Protein AF-A0A2J8RBS8-F1 (afdb_monomer)

InterPro domains:
  IPR000156 Ran binding domain [PF00638] (1-111)
  IPR000156 Ran binding domain [PS50196] (1-114)
  IPR000156 Ran binding domain [SM00160] (1-108)
  IPR011993 PH-like domain superfamily [G3DSA:2.30.29.30] (1-117)
  IPR045255 Ran binding protein RanBP1-like [PTHR23138] (1-130)
  IPR045256 Ran-specific GTPase-activating protein 1, Ran-binding domain [cd13179] (1-110)

Solvent-accessible surface area (backbone atoms only — not comparable to full-atom values): 8155 Å² total; per-residue (Å²): 85,68,35,39,34,29,34,56,41,70,89,44,101,65,70,42,79,42,84,57,38,45,30,46,49,44,80,47,69,41,86,86,83,59,52,40,29,44,41,27,32,25,62,97,75,60,47,54,55,37,33,31,70,64,46,66,87,56,56,82,40,75,37,90,96,42,82,21,29,38,30,36,65,43,76,50,33,39,40,80,82,48,75,36,68,44,45,37,36,41,36,35,91,43,43,67,60,31,49,55,50,48,54,54,50,50,52,53,27,51,53,48,40,54,48,53,60,56,58,78,72,55,63,64,64,57,54,56,49,50,58,53,53,62,75,65,66,77,82,82,80,82,78,86,130

Radius of gyration: 23.59 Å; Cα contacts (8 Å, |Δi|>4): 236; chains: 1; bounding box: 40×30×92 Å

Structure (mmCIF, N/CA/C/O backbone):
data_AF-A0A2J8RBS8-F1
#
_entry.id   AF-A0A2J8RBS8-F1
#
loop_
_atom_site.group_PDB
_atom_site.id
_atom_site.type_symbol
_atom_site.label_atom_id
_atom_site.label_alt_id
_atom_site.label_comp_id
_atom_site.label_asym_id
_atom_site.label_entity_id
_atom_site.label_seq_id
_atom_site.pdbx_PDB_ins_code
_atom_site.Cartn_x
_atom_site.Cartn_y
_atom_site.Cartn_z
_atom_site.occupancy
_atom_site.B_iso_or_equiv
_atom_site.auth_seq_id
_atom_site.auth_comp_id
_atom_site.auth_asym_id
_atom_site.auth_atom_id
_atom_site.pdbx_PDB_model_num
ATOM 1 N N . MET A 1 1 ? -5.481 -8.082 -3.964 1.00 92.75 1 MET A N 1
ATOM 2 C CA . MET A 1 1 ? -5.652 -7.324 -5.222 1.00 92.75 1 MET A CA 1
ATOM 3 C C . MET A 1 1 ? -4.273 -7.194 -5.823 1.00 92.75 1 MET A C 1
ATOM 5 O O . MET A 1 1 ? -3.357 -6.787 -5.116 1.00 92.75 1 MET A O 1
ATOM 9 N N . ARG A 1 2 ? -4.125 -7.569 -7.093 1.00 96.94 2 ARG A N 1
ATOM 10 C CA . ARG A 1 2 ? -2.843 -7.581 -7.799 1.00 96.94 2 ARG A CA 1
ATOM 11 C C . ARG A 1 2 ? -2.309 -6.160 -7.993 1.00 96.94 2 ARG A C 1
ATOM 13 O O . ARG A 1 2 ? -3.030 -5.311 -8.514 1.00 96.94 2 ARG A O 1
ATOM 20 N N . ALA A 1 3 ? -1.050 -5.923 -7.637 1.00 98.06 3 ALA A N 1
ATOM 21 C CA . ALA A 1 3 ? -0.385 -4.636 -7.812 1.00 98.06 3 ALA A CA 1
ATOM 22 C C . ALA A 1 3 ? 1.135 -4.777 -7.977 1.00 98.06 3 ALA A C 1
ATOM 24 O O . ALA A 1 3 ? 1.724 -5.817 -7.667 1.00 98.06 3 ALA A O 1
ATOM 25 N N . LYS A 1 4 ? 1.769 -3.695 -8.430 1.00 98.25 4 LYS A N 1
ATOM 26 C CA . LYS A 1 4 ? 3.221 -3.501 -8.405 1.00 98.25 4 LYS A CA 1
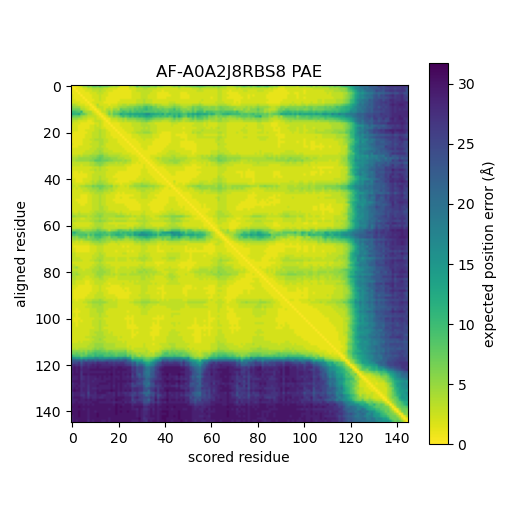ATOM 27 C C . LYS A 1 4 ? 3.561 -2.362 -7.448 1.00 98.25 4 LYS A C 1
ATOM 29 O O . LYS A 1 4 ? 2.945 -1.302 -7.5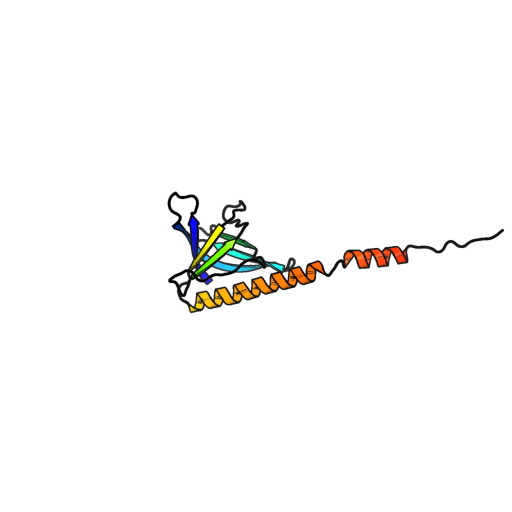16 1.00 98.25 4 LYS A O 1
ATOM 34 N N . LEU A 1 5 ? 4.526 -2.590 -6.570 1.00 98.25 5 LEU A N 1
ATOM 35 C CA . LEU A 1 5 ? 4.984 -1.658 -5.550 1.00 98.25 5 LEU A CA 1
ATOM 36 C C . LEU A 1 5 ? 6.376 -1.134 -5.898 1.00 98.25 5 LEU A C 1
ATOM 38 O O . LEU A 1 5 ? 7.252 -1.897 -6.308 1.00 98.25 5 LEU A O 1
ATOM 42 N N . PHE A 1 6 ? 6.578 0.153 -5.664 1.00 97.56 6 PHE A N 1
ATOM 43 C CA . PHE A 1 6 ? 7.817 0.881 -5.868 1.00 97.56 6 PHE A CA 1
ATOM 44 C C . PHE A 1 6 ? 8.221 1.595 -4.581 1.00 97.56 6 PHE A C 1
ATOM 46 O O . PHE A 1 6 ? 7.370 1.972 -3.773 1.00 97.56 6 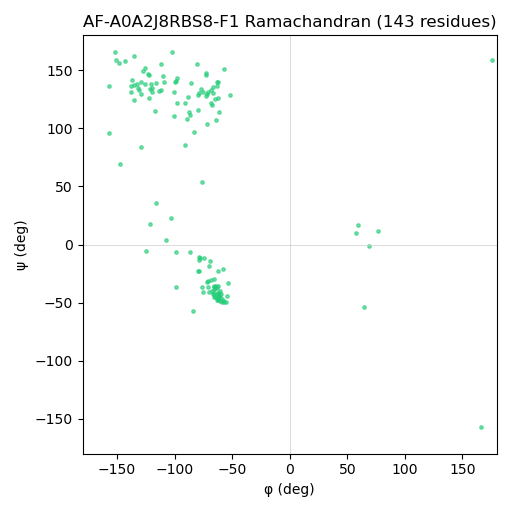PHE A O 1
ATOM 53 N N . ARG A 1 7 ? 9.526 1.797 -4.424 1.00 96.81 7 ARG A N 1
ATOM 54 C CA . ARG A 1 7 ? 10.134 2.627 -3.386 1.00 96.81 7 ARG A CA 1
ATOM 55 C C . ARG A 1 7 ? 10.852 3.793 -4.044 1.00 96.81 7 ARG A C 1
ATOM 57 O O . ARG A 1 7 ? 11.536 3.588 -5.046 1.00 96.81 7 ARG A O 1
ATOM 64 N N . PHE A 1 8 ? 10.736 4.977 -3.466 1.00 96.38 8 PHE A N 1
ATOM 65 C CA . PHE A 1 8 ? 11.558 6.113 -3.851 1.00 96.38 8 PHE A CA 1
ATOM 66 C C . PHE A 1 8 ? 12.943 5.992 -3.207 1.00 96.38 8 PHE A C 1
ATOM 68 O O . PHE A 1 8 ? 13.058 5.995 -1.985 1.00 96.38 8 PHE A O 1
ATOM 75 N N . ALA A 1 9 ? 13.979 5.837 -4.025 1.00 94.31 9 ALA A N 1
ATOM 76 C CA . ALA A 1 9 ? 15.363 5.754 -3.582 1.00 94.31 9 ALA A CA 1
ATOM 77 C C . ALA A 1 9 ? 15.979 7.159 -3.571 1.00 94.31 9 ALA A C 1
ATOM 79 O O . ALA A 1 9 ? 16.573 7.586 -4.561 1.00 94.31 9 ALA A O 1
ATOM 80 N N . SER A 1 10 ? 15.787 7.890 -2.471 1.00 91.19 10 SER A N 1
ATOM 81 C CA . SER A 1 10 ? 16.370 9.225 -2.274 1.00 91.19 10 SER A CA 1
ATOM 82 C C . SER A 1 10 ? 17.844 9.186 -1.870 1.00 91.19 10 SER A C 1
ATOM 84 O O . SER A 1 10 ? 18.484 10.227 -1.828 1.00 91.19 10 SER A O 1
ATOM 86 N N . GLU A 1 11 ? 18.368 8.009 -1.524 1.00 88.81 11 GLU A N 1
ATOM 87 C CA . GLU A 1 11 ? 19.767 7.801 -1.147 1.00 88.81 11 GLU A CA 1
ATOM 88 C C . GLU A 1 11 ? 20.736 7.760 -2.339 1.00 88.81 11 GLU A C 1
ATOM 90 O O . GLU A 1 11 ? 21.946 7.777 -2.141 1.00 88.81 11 GLU A O 1
ATOM 95 N N . ASN A 1 12 ? 20.219 7.669 -3.567 1.00 87.00 12 ASN A N 1
ATOM 96 C CA . ASN A 1 12 ? 21.027 7.755 -4.779 1.00 87.00 12 ASN A CA 1
ATOM 97 C C . ASN A 1 12 ? 21.330 9.227 -5.123 1.00 87.00 12 ASN A C 1
ATOM 99 O O . ASN A 1 12 ? 20.505 10.097 -4.847 1.00 87.00 12 ASN A O 1
ATOM 103 N N . ASP A 1 13 ? 22.420 9.478 -5.861 1.00 86.94 13 ASP A N 1
ATOM 104 C CA . ASP A 1 13 ? 22.758 10.813 -6.397 1.00 86.94 13 ASP A CA 1
ATOM 105 C C . ASP A 1 13 ? 21.606 11.441 -7.204 1.00 86.94 13 ASP A C 1
ATOM 107 O O . ASP A 1 13 ? 21.397 12.654 -7.186 1.00 86.94 13 ASP A O 1
ATOM 111 N N . LEU A 1 14 ? 20.831 10.598 -7.894 1.00 91.31 14 LEU A N 1
ATOM 112 C CA . LEU A 1 14 ? 19.602 10.968 -8.586 1.00 91.31 14 LEU A CA 1
ATOM 113 C C . LEU A 1 14 ? 18.415 10.217 -7.963 1.00 91.31 14 LEU A C 1
ATOM 115 O O . LEU A 1 14 ? 18.352 8.986 -8.068 1.00 91.31 14 LEU A O 1
ATOM 119 N N . PRO A 1 15 ? 17.461 10.930 -7.336 1.00 92.31 15 PRO A N 1
ATOM 120 C CA . PRO A 1 15 ? 16.282 10.303 -6.761 1.00 92.31 15 PRO A CA 1
ATOM 121 C C . PRO A 1 15 ? 15.433 9.604 -7.826 1.00 92.31 15 PRO A C 1
ATOM 123 O O . PRO A 1 15 ? 15.019 10.215 -8.812 1.00 92.31 15 PRO A O 1
ATOM 126 N N . GLU A 1 16 ? 15.139 8.322 -7.617 1.00 94.62 16 GLU A N 1
ATOM 127 C CA . GLU A 1 16 ? 14.421 7.503 -8.598 1.00 94.62 16 GLU A CA 1
ATOM 128 C C . GLU A 1 16 ? 13.450 6.507 -7.954 1.00 94.62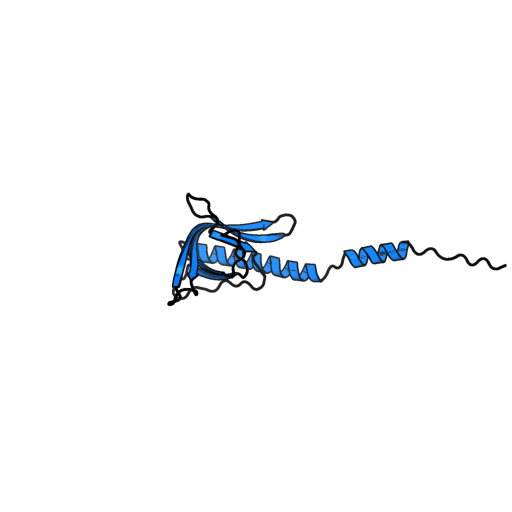 16 GLU A C 1
ATOM 130 O O . GLU A 1 16 ? 13.586 6.110 -6.795 1.00 94.62 16 GLU A O 1
ATOM 135 N N . TRP A 1 17 ? 12.463 6.058 -8.728 1.00 95.12 17 TRP A N 1
ATOM 136 C CA . TRP A 1 17 ? 11.540 5.002 -8.315 1.00 95.12 17 TRP A CA 1
ATOM 137 C C . TRP A 1 17 ? 12.103 3.622 -8.663 1.00 95.12 17 TRP A C 1
ATOM 139 O O . TRP A 1 17 ? 12.184 3.262 -9.836 1.00 95.12 17 TRP A O 1
ATOM 149 N N . LYS A 1 18 ? 12.415 2.807 -7.650 1.00 96.00 18 LYS A N 1
ATOM 150 C CA . LYS A 1 18 ? 12.859 1.413 -7.820 1.00 96.00 18 LYS A CA 1
ATOM 151 C C . LYS A 1 18 ? 11.705 0.442 -7.589 1.00 96.00 18 LYS A C 1
ATOM 153 O O . LYS A 1 18 ? 10.911 0.620 -6.663 1.00 96.00 18 LYS A O 1
ATOM 158 N N . GLU A 1 19 ? 11.607 -0.610 -8.404 1.00 96.75 19 GLU A N 1
ATOM 159 C CA . GLU A 1 19 ? 10.627 -1.675 -8.166 1.00 96.75 19 GLU A CA 1
ATOM 160 C C . GLU A 1 19 ? 10.954 -2.395 -6.853 1.00 96.75 19 GLU A C 1
ATOM 162 O O . GLU A 1 19 ? 12.058 -2.896 -6.650 1.00 96.75 19 GLU A O 1
ATOM 167 N N . ARG A 1 20 ? 9.969 -2.459 -5.955 1.00 96.94 20 ARG A N 1
ATOM 168 C CA . ARG A 1 20 ? 10.101 -3.118 -4.653 1.00 96.94 20 ARG A CA 1
ATOM 169 C C . ARG A 1 20 ? 9.503 -4.519 -4.678 1.00 96.94 20 ARG A C 1
ATOM 171 O O . ARG A 1 20 ? 10.052 -5.424 -4.051 1.00 96.94 20 ARG A O 1
ATOM 178 N N . GLY A 1 21 ? 8.399 -4.729 -5.397 1.00 97.62 21 GLY A N 1
ATOM 179 C CA . GLY A 1 21 ? 7.800 -6.053 -5.559 1.00 97.62 21 GLY A CA 1
ATOM 180 C C . GLY A 1 21 ? 6.489 -6.059 -6.341 1.00 97.62 21 GLY A C 1
ATOM 181 O O . GLY A 1 21 ? 5.783 -5.059 -6.404 1.00 97.62 21 GLY A O 1
ATOM 182 N N . THR A 1 22 ? 6.140 -7.217 -6.894 1.00 98.44 22 THR A N 1
ATOM 183 C CA . THR A 1 22 ? 4.863 -7.463 -7.578 1.00 98.44 22 THR A CA 1
ATOM 184 C C . THR A 1 22 ? 4.135 -8.612 -6.886 1.00 98.44 22 THR A C 1
ATOM 186 O O . THR A 1 22 ? 4.758 -9.629 -6.576 1.00 98.44 22 THR A O 1
ATOM 189 N N . GLY A 1 23 ? 2.836 -8.446 -6.625 1.00 98.19 23 GLY A N 1
ATOM 190 C CA . GLY A 1 23 ? 2.017 -9.463 -5.965 1.00 98.19 23 GLY A CA 1
ATOM 191 C C . GLY A 1 23 ? 0.673 -8.935 -5.471 1.00 98.19 23 GLY A C 1
ATOM 192 O O . GLY A 1 23 ? 0.155 -7.940 -5.980 1.00 98.19 23 GLY A O 1
ATOM 193 N N . ASP A 1 24 ? 0.088 -9.611 -4.484 1.00 98.00 24 ASP A N 1
ATOM 194 C CA . ASP A 1 24 ? -1.191 -9.221 -3.889 1.00 98.00 24 ASP A CA 1
ATOM 195 C C . ASP A 1 24 ? -1.013 -8.290 -2.690 1.00 98.00 24 ASP A C 1
ATOM 197 O O . ASP A 1 24 ? -0.412 -8.668 -1.681 1.00 98.00 24 ASP A O 1
ATOM 201 N N . VAL A 1 25 ? -1.617 -7.100 -2.766 1.00 98.31 25 VAL A N 1
ATOM 202 C CA . VAL A 1 25 ? -1.783 -6.208 -1.612 1.00 98.31 25 VAL A CA 1
ATOM 203 C C . VAL A 1 25 ? -3.055 -6.566 -0.839 1.00 98.31 25 VAL A C 1
ATOM 205 O O . VAL A 1 25 ? -4.102 -6.870 -1.433 1.00 98.31 25 VAL A O 1
ATOM 208 N N . LYS A 1 26 ? -2.952 -6.545 0.494 1.00 98.12 26 LYS A N 1
ATOM 209 C CA . LYS A 1 26 ? -4.042 -6.795 1.442 1.00 98.12 26 LYS A CA 1
ATOM 210 C C . LYS A 1 26 ? -4.053 -5.727 2.534 1.00 98.12 26 LYS A C 1
ATOM 212 O O . LYS A 1 26 ? -3.004 -5.389 3.078 1.00 98.12 26 LYS A O 1
ATOM 217 N N . LEU A 1 27 ? -5.248 -5.262 2.888 1.00 98.19 27 LEU A N 1
ATOM 218 C CA . LEU A 1 27 ? -5.500 -4.509 4.115 1.00 98.19 27 LEU A CA 1
ATOM 219 C C . LEU A 1 27 ? -6.055 -5.483 5.153 1.00 98.19 27 LEU A C 1
ATOM 221 O O . LEU A 1 27 ? -7.039 -6.173 4.892 1.00 98.19 27 LEU A O 1
ATOM 225 N N . LEU A 1 28 ? -5.383 -5.597 6.294 1.00 98.00 28 LEU A N 1
ATOM 226 C CA . LEU A 1 28 ? -5.678 -6.592 7.320 1.00 98.00 28 LEU A CA 1
ATOM 227 C C . LEU A 1 28 ? -5.971 -5.895 8.642 1.00 98.00 28 LEU A C 1
ATOM 229 O O . LEU A 1 28 ? -5.132 -5.143 9.130 1.00 98.00 28 LEU A O 1
ATOM 233 N N . LYS A 1 29 ? -7.122 -6.197 9.243 1.00 97.62 29 LYS A N 1
ATOM 234 C CA . LYS A 1 29 ? -7.510 -5.715 10.570 1.00 97.62 29 LYS A CA 1
ATOM 235 C C . LYS A 1 29 ? -7.277 -6.798 11.620 1.00 97.62 29 LYS A C 1
ATOM 237 O O . LYS A 1 29 ? -7.708 -7.939 11.451 1.00 97.62 29 LYS A O 1
ATOM 242 N N . HIS A 1 30 ? -6.622 -6.443 12.719 1.00 97.25 30 HIS A N 1
ATOM 243 C CA . HIS A 1 30 ? -6.515 -7.305 13.890 1.00 97.25 30 HIS A CA 1
ATOM 244 C C . HIS A 1 30 ? -7.865 -7.363 14.618 1.00 97.25 30 HIS A C 1
ATOM 246 O O . HIS A 1 30 ? -8.413 -6.319 14.962 1.00 97.25 30 HIS A O 1
ATOM 252 N N . LYS A 1 31 ? -8.389 -8.564 14.893 1.00 94.88 31 LYS A N 1
ATOM 253 C CA . LYS A 1 31 ? -9.744 -8.738 15.457 1.00 94.88 31 LYS A CA 1
ATOM 254 C C . LYS A 1 31 ? -9.912 -8.095 16.836 1.00 94.88 31 LYS A C 1
ATOM 256 O O . LYS A 1 31 ? -10.874 -7.376 17.050 1.00 94.88 31 LYS A O 1
ATOM 261 N N . GLU A 1 32 ? -8.950 -8.313 17.732 1.00 93.62 32 GLU A N 1
ATOM 262 C CA . GLU A 1 32 ? -9.022 -7.809 19.114 1.00 93.62 32 GLU A CA 1
ATOM 263 C C . GLU A 1 32 ? -8.545 -6.355 19.225 1.00 93.62 32 GLU A C 1
ATOM 265 O O . GLU A 1 32 ? -9.285 -5.469 19.632 1.00 93.62 32 GLU A O 1
ATOM 270 N N . LYS A 1 33 ? -7.301 -6.083 18.807 1.00 91.69 33 LYS A N 1
ATOM 271 C CA . LYS A 1 33 ? -6.694 -4.747 18.890 1.00 91.69 33 LYS A CA 1
ATOM 272 C C . LYS A 1 33 ? -7.295 -3.724 17.923 1.00 91.69 33 LYS A C 1
ATOM 274 O O . LYS A 1 33 ? -7.062 -2.537 18.099 1.00 91.69 33 LYS A O 1
ATOM 279 N N . GLY A 1 34 ? -7.991 -4.146 16.869 1.00 93.31 34 GLY A N 1
ATOM 280 C CA . GLY A 1 34 ? -8.550 -3.244 15.856 1.00 93.31 34 GLY A CA 1
ATOM 281 C C . GLY A 1 34 ? -7.523 -2.538 14.962 1.00 93.31 34 GLY A C 1
ATOM 282 O O . GLY A 1 34 ? -7.926 -1.812 14.063 1.00 93.31 34 GLY A O 1
ATOM 283 N N . ALA A 1 35 ? -6.218 -2.751 15.166 1.00 95.12 35 ALA A N 1
ATOM 284 C CA . ALA A 1 35 ? -5.168 -2.168 14.333 1.00 95.12 35 ALA A CA 1
ATOM 285 C C . ALA A 1 35 ? -5.262 -2.679 12.887 1.00 95.12 35 ALA A C 1
ATOM 287 O O . ALA A 1 35 ? -5.442 -3.881 12.665 1.00 95.12 35 ALA A O 1
ATOM 288 N N . ILE A 1 36 ? -5.104 -1.781 11.912 1.00 98.25 36 ILE A N 1
ATOM 289 C CA . ILE A 1 36 ? -5.159 -2.103 10.483 1.00 98.25 36 ILE A CA 1
ATOM 290 C C . ILE A 1 36 ? -3.772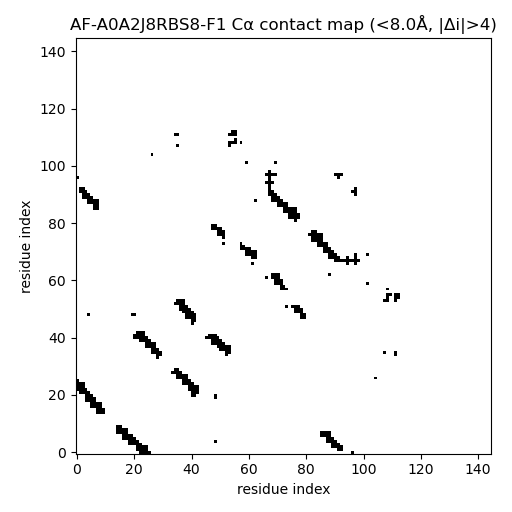 -1.929 9.870 1.00 98.25 36 ILE A C 1
ATOM 292 O O . ILE A 1 36 ? -3.108 -0.920 10.092 1.00 98.25 36 ILE A O 1
ATOM 296 N N . ARG A 1 37 ? -3.333 -2.917 9.088 1.00 97.94 37 ARG A N 1
ATOM 297 C CA . ARG A 1 37 ? -2.045 -2.900 8.387 1.00 97.94 37 ARG A CA 1
ATOM 298 C C . ARG A 1 37 ? -2.184 -3.190 6.903 1.00 97.94 37 ARG A C 1
ATOM 300 O O . ARG A 1 37 ? -3.038 -3.978 6.493 1.00 97.94 37 ARG A O 1
ATOM 307 N N . LEU A 1 38 ? -1.283 -2.608 6.125 1.00 98.44 38 LEU A N 1
ATOM 308 C CA . LEU A 1 38 ? -1.029 -2.982 4.745 1.00 98.44 38 LEU A CA 1
ATOM 309 C C . LEU A 1 38 ? 0.018 -4.095 4.732 1.00 98.44 38 LEU A C 1
ATOM 311 O O . LEU A 1 38 ? 1.090 -3.950 5.315 1.00 98.44 38 LEU A O 1
ATOM 315 N N . LEU A 1 39 ? -0.292 -5.204 4.064 1.00 98.50 39 LEU A N 1
ATOM 316 C CA . LEU A 1 39 ? 0.634 -6.311 3.847 1.00 98.50 39 LEU A CA 1
ATOM 317 C C . LEU A 1 39 ? 0.669 -6.668 2.362 1.00 98.50 39 LEU A C 1
ATOM 319 O O . LEU A 1 39 ? -0.372 -6.911 1.748 1.00 98.50 39 LEU A O 1
ATOM 323 N N . MET A 1 40 ? 1.871 -6.758 1.802 1.00 98.50 40 MET A N 1
ATOM 324 C CA . MET A 1 40 ? 2.093 -7.207 0.431 1.00 98.50 40 MET A CA 1
ATOM 325 C C . MET A 1 40 ? 3.260 -8.192 0.381 1.00 98.50 40 MET A C 1
ATOM 327 O O . MET A 1 40 ? 4.292 -7.990 1.027 1.00 98.50 40 MET A O 1
ATOM 331 N N . ARG A 1 41 ? 3.092 -9.271 -0.387 1.00 98.19 41 ARG A N 1
ATOM 332 C CA . ARG A 1 41 ? 4.118 -10.298 -0.616 1.00 98.19 41 ARG A CA 1
ATOM 333 C C . ARG A 1 41 ? 4.411 -10.420 -2.103 1.00 98.19 41 ARG A C 1
ATOM 335 O O . ARG A 1 41 ? 3.503 -10.275 -2.917 1.00 98.19 41 ARG A O 1
ATOM 342 N N . ARG A 1 42 ? 5.669 -10.710 -2.435 1.00 97.88 42 ARG A N 1
ATOM 343 C CA . ARG A 1 42 ? 6.116 -10.955 -3.808 1.00 97.88 42 ARG A CA 1
ATOM 344 C C . ARG A 1 42 ? 5.615 -12.303 -4.311 1.00 97.88 42 ARG A C 1
ATOM 346 O O . ARG A 1 42 ? 5.594 -13.280 -3.560 1.00 97.88 42 ARG A O 1
ATOM 353 N N . ASP A 1 43 ? 5.308 -12.370 -5.598 1.00 96.31 43 ASP A N 1
ATOM 354 C CA . ASP A 1 43 ? 5.025 -13.638 -6.267 1.00 96.31 43 ASP A CA 1
ATOM 355 C C . ASP A 1 43 ? 6.184 -14.624 -6.141 1.00 96.31 43 ASP A C 1
ATOM 357 O O . ASP A 1 43 ? 7.352 -14.223 -6.097 1.00 96.31 43 ASP A O 1
ATOM 361 N N . LYS A 1 44 ? 5.847 -15.919 -6.161 1.00 94.75 44 LYS A N 1
ATOM 362 C CA . LYS A 1 44 ? 6.757 -17.079 -6.121 1.00 94.75 44 LYS A CA 1
ATOM 363 C C . LYS A 1 44 ? 7.566 -17.200 -4.823 1.00 94.75 44 LYS A C 1
ATOM 365 O O . LYS A 1 44 ? 7.507 -18.227 -4.167 1.00 94.75 44 LYS A O 1
ATOM 370 N N . THR A 1 45 ? 8.282 -16.151 -4.430 1.00 95.44 45 THR A N 1
ATOM 371 C CA . THR A 1 45 ? 9.144 -16.125 -3.238 1.00 95.44 45 THR A CA 1
ATOM 372 C C . THR A 1 45 ? 8.378 -15.923 -1.936 1.00 95.44 45 THR A C 1
ATOM 374 O O . THR A 1 45 ? 8.906 -16.234 -0.874 1.00 95.44 45 THR A O 1
ATOM 377 N N . LEU A 1 46 ? 7.170 -15.345 -1.991 1.00 94.44 46 LEU A N 1
ATOM 378 C CA . LEU A 1 46 ? 6.331 -15.013 -0.830 1.00 94.44 46 LEU A CA 1
ATOM 379 C C . LEU A 1 46 ? 6.994 -14.075 0.201 1.00 94.44 46 LEU A C 1
ATOM 381 O O . LEU A 1 46 ? 6.428 -13.836 1.278 1.00 94.44 46 LEU A O 1
ATOM 385 N N . LYS A 1 47 ? 8.152 -13.489 -0.138 1.00 97.31 47 LYS A N 1
ATOM 386 C CA . LYS A 1 47 ? 8.850 -12.493 0.680 1.00 97.31 47 LYS A CA 1
ATOM 387 C C . LYS A 1 47 ? 7.993 -11.243 0.823 1.00 97.31 47 LYS A C 1
ATOM 389 O O . LYS A 1 47 ? 7.379 -10.791 -0.147 1.00 97.31 47 LYS A O 1
ATOM 394 N N . ILE A 1 48 ? 7.979 -10.670 2.019 1.00 98.00 48 ILE A N 1
ATOM 395 C CA . ILE A 1 48 ? 7.265 -9.425 2.299 1.00 98.00 48 ILE A CA 1
ATOM 396 C C . ILE A 1 48 ? 7.946 -8.285 1.529 1.00 98.00 48 ILE A C 1
ATOM 398 O O . ILE A 1 48 ? 9.171 -8.208 1.458 1.00 98.00 48 ILE A O 1
ATOM 402 N N . CYS A 1 49 ? 7.147 -7.435 0.886 1.00 97.88 49 CYS A N 1
ATOM 403 C CA . CYS A 1 49 ? 7.626 -6.226 0.213 1.00 97.88 49 CYS A CA 1
ATOM 404 C C . CYS A 1 49 ? 6.933 -4.950 0.693 1.00 97.88 49 CYS A C 1
ATOM 406 O O . CYS A 1 49 ? 7.328 -3.878 0.257 1.00 97.88 49 CYS A O 1
ATOM 408 N N . ALA A 1 50 ? 5.925 -5.050 1.561 1.00 98.38 50 ALA A N 1
ATOM 409 C CA . ALA A 1 50 ? 5.408 -3.959 2.386 1.00 98.38 50 ALA A CA 1
ATOM 410 C C . ALA A 1 50 ? 4.701 -4.550 3.606 1.00 98.38 50 ALA A C 1
ATOM 412 O O . ALA A 1 50 ? 3.951 -5.523 3.471 1.00 98.38 50 ALA A O 1
ATOM 413 N N . ASN A 1 51 ? 4.946 -3.967 4.775 1.00 98.38 51 ASN A N 1
ATOM 414 C CA . ASN A 1 51 ? 4.302 -4.339 6.029 1.00 98.38 51 ASN A CA 1
ATOM 415 C C . ASN A 1 51 ? 4.354 -3.157 6.998 1.00 98.38 51 ASN A C 1
ATOM 417 O O . ASN A 1 51 ? 5.351 -2.965 7.686 1.00 98.38 51 ASN A O 1
ATOM 421 N N . HIS A 1 52 ? 3.286 -2.370 7.050 1.00 98.44 52 HIS A N 1
ATOM 422 C CA . HIS A 1 52 ? 3.162 -1.235 7.966 1.00 98.44 52 HIS A CA 1
ATOM 423 C C . HIS A 1 52 ? 1.711 -1.027 8.382 1.00 98.44 52 HIS A C 1
ATOM 425 O O . HIS A 1 52 ? 0.778 -1.416 7.674 1.00 98.44 52 HIS A O 1
ATOM 431 N N . TYR A 1 53 ? 1.519 -0.399 9.537 1.00 98.06 53 TYR A N 1
ATOM 432 C CA . TYR A 1 53 ? 0.199 0.031 9.985 1.00 98.06 53 TYR A CA 1
ATOM 433 C C . TYR A 1 53 ? -0.297 1.231 9.174 1.00 98.06 53 TYR A C 1
ATOM 435 O O . TYR A 1 53 ? 0.494 2.068 8.740 1.00 98.06 53 TYR A O 1
ATOM 443 N N . ILE A 1 54 ? -1.613 1.311 8.986 1.00 97.50 54 ILE A N 1
ATOM 444 C CA . ILE A 1 54 ? -2.263 2.532 8.507 1.00 97.50 54 ILE A CA 1
ATOM 445 C C . ILE A 1 54 ? -2.394 3.476 9.699 1.00 97.50 54 ILE A C 1
ATOM 447 O O . ILE A 1 54 ? -2.913 3.081 10.743 1.00 97.50 54 ILE A O 1
ATOM 451 N N . THR A 1 55 ? -1.940 4.715 9.533 1.00 96.00 55 THR A N 1
ATOM 452 C CA . THR A 1 55 ? -2.039 5.770 10.547 1.00 96.00 55 THR A CA 1
ATOM 453 C C . THR A 1 55 ? -3.004 6.868 10.086 1.00 96.00 55 THR A C 1
ATOM 455 O O . THR A 1 55 ? -3.173 7.058 8.877 1.00 96.00 55 THR A O 1
ATOM 458 N N . PRO A 1 56 ? -3.620 7.642 11.000 1.00 94.62 56 PRO A N 1
ATOM 459 C CA . PRO A 1 56 ? -4.556 8.707 10.622 1.00 94.62 56 PRO A CA 1
ATOM 460 C C . PRO A 1 56 ? -3.947 9.835 9.791 1.00 94.62 56 PRO A C 1
ATOM 462 O O . PRO A 1 56 ? -4.670 10.519 9.072 1.00 94.62 56 PRO A O 1
ATOM 465 N N . MET A 1 57 ? -2.631 10.038 9.857 1.00 92.56 57 MET A N 1
ATOM 466 C CA . MET A 1 57 ? -1.938 11.062 9.067 1.00 92.56 57 MET A CA 1
ATOM 467 C C . MET A 1 57 ? -1.518 10.575 7.671 1.00 92.56 57 MET A C 1
ATOM 469 O O . MET A 1 57 ? -1.041 11.368 6.866 1.00 92.56 57 MET A O 1
ATOM 473 N N . MET A 1 58 ? -1.694 9.286 7.361 1.00 95.94 58 MET A N 1
ATOM 474 C CA . MET A 1 58 ? -1.304 8.717 6.073 1.00 95.94 58 MET A CA 1
ATOM 475 C C . MET A 1 58 ? -2.293 9.125 4.971 1.00 95.94 58 MET A C 1
ATOM 477 O O . MET A 1 58 ? -3.505 8.975 5.124 1.00 95.94 58 MET A O 1
ATOM 481 N N . GLU A 1 59 ? -1.784 9.608 3.838 1.00 95.12 59 GLU A N 1
ATOM 482 C CA . GLU A 1 59 ? -2.590 10.089 2.710 1.00 95.12 59 GLU A CA 1
ATOM 483 C C . GLU A 1 59 ? -2.113 9.467 1.392 1.00 95.12 59 GLU A C 1
ATOM 485 O O . GLU A 1 59 ? -0.916 9.457 1.099 1.00 95.12 59 GLU A O 1
ATOM 490 N N . LEU A 1 60 ? -3.060 8.973 0.584 1.00 96.44 60 LEU A N 1
ATOM 491 C CA . LEU A 1 60 ? -2.795 8.512 -0.777 1.00 96.44 60 LEU A CA 1
ATOM 492 C C . LEU A 1 60 ? -2.892 9.687 -1.753 1.00 96.44 60 LEU A C 1
ATOM 494 O O . LEU A 1 60 ? -3.983 10.184 -2.037 1.00 96.44 60 LEU A O 1
ATOM 498 N N . LYS A 1 61 ? -1.755 10.086 -2.321 1.00 96.12 61 LYS A N 1
ATOM 499 C CA . LYS A 1 61 ? -1.678 11.126 -3.354 1.00 96.12 61 LYS A CA 1
ATOM 500 C C . LYS A 1 61 ? -1.582 10.499 -4.746 1.00 96.12 61 LYS A C 1
ATOM 502 O O . LYS A 1 61 ? -0.906 9.479 -4.899 1.00 96.12 61 LYS A O 1
ATOM 507 N N . PRO A 1 62 ? -2.256 11.050 -5.769 1.00 95.00 62 PRO A N 1
ATOM 508 C CA . PRO A 1 62 ? -2.104 10.560 -7.137 1.00 95.00 62 PRO A CA 1
ATOM 509 C C . PRO A 1 62 ? -0.657 10.748 -7.607 1.00 95.00 62 PRO A C 1
ATOM 511 O O . PRO A 1 62 ? -0.041 11.779 -7.338 1.00 95.00 62 PRO A O 1
ATOM 514 N N . ASN A 1 63 ? -0.110 9.763 -8.321 1.00 89.31 63 ASN A N 1
ATOM 515 C CA . ASN A 1 63 ? 1.193 9.923 -8.965 1.00 89.31 63 ASN A CA 1
ATOM 516 C C . ASN A 1 63 ? 1.041 10.729 -10.263 1.00 89.31 63 ASN A C 1
ATOM 518 O O . ASN A 1 63 ? 0.212 10.373 -11.104 1.00 89.31 63 ASN A O 1
ATOM 522 N N . ALA A 1 64 ? 1.864 11.763 -10.462 1.00 82.50 64 ALA A N 1
ATOM 523 C CA . ALA A 1 64 ? 1.834 12.573 -11.680 1.00 82.50 64 ALA A CA 1
ATOM 524 C C . ALA A 1 64 ? 1.919 11.684 -12.938 1.00 82.50 64 ALA A C 1
ATOM 526 O O . ALA A 1 64 ? 2.769 10.795 -13.031 1.00 82.50 64 ALA A O 1
ATOM 527 N N . GLY A 1 65 ? 0.992 11.885 -13.879 1.00 81.12 65 GLY A N 1
ATOM 528 C CA . GLY A 1 65 ? 0.934 11.127 -15.133 1.00 81.12 65 GLY A CA 1
ATOM 529 C C . GLY A 1 65 ? 0.373 9.701 -15.034 1.00 81.12 65 GLY A C 1
ATOM 530 O O . GLY A 1 65 ? 0.502 8.948 -15.996 1.00 81.12 65 GLY A O 1
ATOM 531 N N . SER A 1 66 ? -0.239 9.296 -13.912 1.00 89.25 66 SER A N 1
ATOM 532 C CA . SER A 1 66 ? -0.864 7.972 -13.780 1.00 89.25 66 SER A CA 1
ATOM 533 C C . SER A 1 66 ? -2.242 8.032 -13.119 1.00 89.25 66 SER A C 1
ATOM 535 O O . SER A 1 66 ? -2.379 8.434 -11.970 1.00 89.25 66 SER A O 1
ATOM 537 N N . ASP A 1 67 ? -3.247 7.491 -13.803 1.00 91.38 67 ASP A N 1
ATOM 538 C CA . ASP A 1 67 ? -4.621 7.295 -13.311 1.00 91.38 67 ASP A CA 1
ATOM 539 C C . ASP A 1 67 ? -4.783 6.076 -12.383 1.00 91.38 67 ASP A C 1
ATOM 541 O O . ASP A 1 67 ? -5.799 5.903 -11.710 1.00 91.38 67 ASP A O 1
ATOM 545 N N . ARG A 1 68 ? -3.767 5.209 -12.361 1.00 95.69 68 ARG A N 1
ATOM 546 C CA . ARG A 1 68 ? -3.792 3.895 -11.706 1.00 95.69 68 ARG A CA 1
ATOM 547 C C . ARG A 1 68 ? -2.727 3.711 -10.628 1.00 95.69 68 ARG A C 1
ATOM 549 O O . ARG A 1 68 ? -2.390 2.571 -10.295 1.00 95.69 68 ARG A O 1
ATOM 556 N N . ALA A 1 69 ? -2.151 4.805 -10.128 1.00 96.88 69 ALA A N 1
ATOM 557 C CA . ALA A 1 69 ? -1.091 4.744 -9.129 1.00 96.88 69 ALA A CA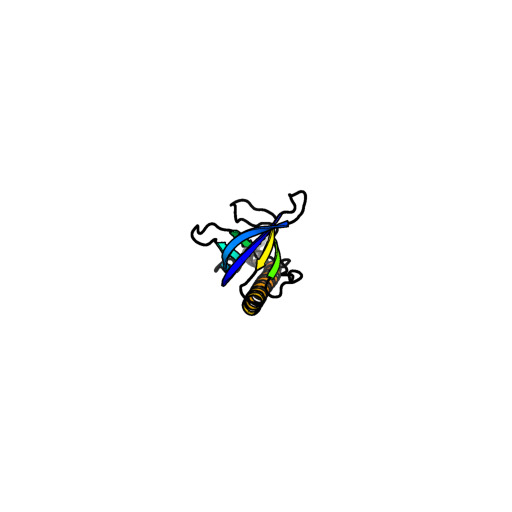 1
ATOM 558 C C . ALA A 1 69 ? -1.258 5.771 -8.010 1.00 96.88 69 ALA A C 1
ATOM 560 O O . ALA A 1 69 ? -1.614 6.923 -8.257 1.00 96.88 69 ALA A O 1
ATOM 561 N N . TRP A 1 70 ? -0.933 5.337 -6.795 1.00 98.06 70 TRP A N 1
ATOM 562 C CA . TRP A 1 70 ? -0.977 6.146 -5.580 1.00 98.06 70 TRP A CA 1
ATOM 563 C C . TRP A 1 70 ? 0.381 6.160 -4.899 1.00 98.06 70 TRP A C 1
ATOM 565 O O . TRP A 1 70 ? 1.089 5.153 -4.925 1.00 98.06 70 TRP A O 1
ATOM 575 N N . VAL A 1 71 ? 0.704 7.280 -4.263 1.00 97.81 71 VAL A N 1
ATOM 576 C CA . VAL A 1 71 ? 1.932 7.518 -3.504 1.00 97.81 71 VAL A CA 1
ATOM 577 C C . VAL A 1 71 ? 1.570 7.846 -2.060 1.00 97.81 71 VAL A C 1
ATOM 579 O O . VAL A 1 71 ? 0.634 8.608 -1.826 1.00 97.81 71 VAL A O 1
ATOM 582 N N . TRP A 1 72 ? 2.305 7.294 -1.097 1.00 98.19 72 TRP A N 1
ATOM 583 C CA . TRP A 1 72 ? 2.176 7.647 0.317 1.00 98.19 72 TRP A CA 1
ATOM 584 C C . TRP A 1 72 ? 3.494 7.474 1.065 1.00 98.19 72 TRP A C 1
ATOM 586 O O . TRP A 1 72 ? 4.383 6.734 0.640 1.00 98.19 72 TRP A O 1
ATOM 596 N N . ASN A 1 73 ? 3.604 8.156 2.202 1.00 97.31 73 ASN A N 1
ATOM 597 C CA . ASN A 1 73 ? 4.712 8.000 3.134 1.00 97.31 73 ASN A CA 1
ATOM 598 C C . ASN A 1 73 ? 4.316 7.053 4.275 1.00 97.31 73 ASN A C 1
ATOM 600 O O . ASN A 1 73 ? 3.178 7.084 4.744 1.00 97.31 73 ASN A O 1
ATOM 604 N N . THR A 1 74 ? 5.258 6.237 4.733 1.00 96.94 74 THR A N 1
ATOM 605 C CA . THR A 1 74 ? 5.148 5.464 5.970 1.00 96.94 74 THR A CA 1
ATOM 606 C C . THR A 1 74 ? 6.416 5.636 6.796 1.00 96.94 74 THR A C 1
ATOM 608 O O . THR A 1 74 ? 7.520 5.548 6.269 1.00 96.94 74 THR A O 1
ATOM 611 N N . HIS A 1 75 ? 6.277 5.875 8.099 1.00 96.19 75 HIS A N 1
ATOM 612 C CA . HIS A 1 75 ? 7.425 6.105 8.984 1.00 96.19 75 HIS A CA 1
ATOM 613 C C . HIS A 1 75 ? 8.131 4.814 9.421 1.00 96.19 75 HIS A C 1
ATOM 615 O O . HIS A 1 75 ? 9.289 4.860 9.825 1.00 96.19 75 HIS A O 1
ATOM 621 N N . ALA A 1 76 ? 7.435 3.675 9.375 1.00 96.94 76 ALA A N 1
ATOM 622 C CA . ALA A 1 76 ? 7.913 2.409 9.927 1.00 96.94 76 ALA A CA 1
ATOM 623 C C . ALA A 1 76 ? 7.404 1.215 9.103 1.00 96.94 76 ALA A C 1
ATOM 625 O O . ALA A 1 76 ? 6.558 0.439 9.551 1.00 96.94 76 ALA A O 1
ATOM 626 N N . ASP A 1 77 ? 7.905 1.069 7.876 1.00 97.88 77 ASP A N 1
ATOM 627 C CA . ASP A 1 77 ? 7.733 -0.159 7.103 1.00 97.88 77 ASP A CA 1
ATOM 628 C C . ASP A 1 77 ? 8.674 -1.257 7.595 1.00 97.88 77 ASP A C 1
ATOM 630 O O . ASP A 1 77 ? 9.860 -1.031 7.806 1.00 97.88 77 ASP A O 1
ATOM 634 N N . PHE A 1 78 ? 8.123 -2.455 7.771 1.00 97.56 78 PHE A N 1
ATOM 635 C CA . PHE A 1 78 ? 8.793 -3.610 8.360 1.00 97.56 78 PHE A CA 1
ATOM 636 C C . PHE A 1 78 ? 8.925 -4.761 7.349 1.00 97.56 78 PHE A C 1
ATOM 638 O O . PHE A 1 78 ? 8.760 -5.932 7.694 1.00 97.56 78 PHE A O 1
ATOM 645 N N . ALA A 1 79 ? 9.140 -4.450 6.065 1.00 96.00 79 ALA A N 1
ATOM 646 C CA . ALA A 1 79 ? 9.321 -5.477 5.036 1.00 96.00 79 ALA A CA 1
ATOM 647 C C . ALA A 1 79 ? 10.641 -6.257 5.185 1.00 96.00 79 ALA A C 1
ATOM 649 O O . ALA A 1 79 ? 10.665 -7.443 4.862 1.00 96.00 79 ALA A O 1
ATOM 650 N N . ASP A 1 80 ? 11.686 -5.610 5.711 1.00 93.31 80 ASP A N 1
ATOM 651 C CA . ASP A 1 80 ? 13.026 -6.185 5.922 1.00 93.31 80 ASP A CA 1
ATOM 652 C C . ASP A 1 80 ? 13.286 -6.557 7.395 1.00 93.31 80 ASP A C 1
ATOM 654 O O . ASP A 1 80 ? 14.429 -6.555 7.838 1.00 93.31 80 ASP A O 1
ATOM 658 N N . GLU A 1 81 ? 12.228 -6.779 8.184 1.00 94.81 81 GLU A N 1
ATOM 659 C CA . GLU A 1 81 ? 12.317 -7.070 9.630 1.00 94.81 81 GLU A CA 1
ATOM 660 C C . GLU A 1 81 ? 13.006 -5.975 10.469 1.00 94.81 81 GLU A C 1
ATOM 662 O O . GLU A 1 81 ? 13.379 -6.176 11.622 1.00 94.81 81 GLU A O 1
ATOM 667 N N . CYS A 1 82 ? 13.122 -4.777 9.900 1.00 95.38 82 CYS A N 1
ATOM 668 C CA . CYS A 1 82 ? 13.655 -3.584 10.537 1.00 95.38 82 CYS A CA 1
ATOM 669 C C . CYS A 1 82 ? 12.761 -2.392 10.159 1.00 95.38 82 CYS A C 1
ATOM 671 O O . CYS A 1 82 ? 12.459 -2.252 8.969 1.00 95.38 82 CYS A O 1
ATOM 673 N N . PRO A 1 83 ? 12.306 -1.555 11.114 1.00 96.38 83 PRO A N 1
ATOM 674 C CA . PRO A 1 83 ? 11.439 -0.422 10.811 1.00 96.38 83 PRO A CA 1
ATOM 675 C C . PRO A 1 83 ? 12.208 0.639 10.024 1.00 96.38 83 PRO A C 1
ATOM 677 O O . PRO A 1 83 ? 13.212 1.162 10.506 1.00 96.38 83 PRO A O 1
ATOM 680 N N . LYS A 1 84 ? 11.729 0.974 8.825 1.00 95.75 84 LYS A N 1
ATOM 681 C CA . LYS A 1 84 ? 12.335 2.003 7.973 1.00 95.75 84 LYS A CA 1
ATOM 682 C C . LYS A 1 84 ? 11.288 3.013 7.500 1.00 95.75 84 LYS A C 1
ATOM 684 O O . LYS A 1 84 ? 10.181 2.597 7.138 1.00 95.75 84 LYS A O 1
ATOM 689 N N . PRO A 1 85 ? 11.615 4.315 7.463 1.00 96.56 85 PRO A N 1
ATOM 690 C CA . PRO A 1 85 ?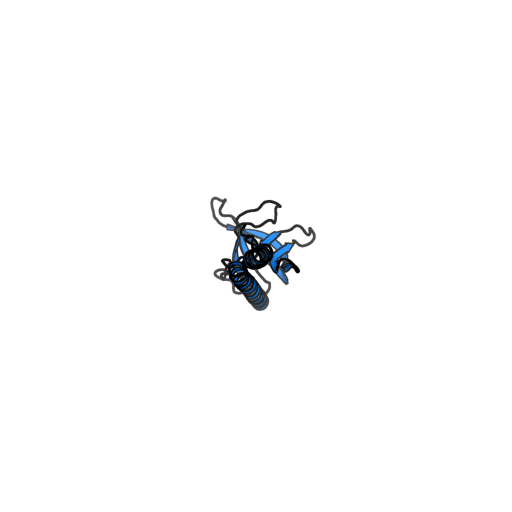 10.789 5.284 6.766 1.00 96.56 85 PRO A CA 1
ATOM 691 C C . PRO A 1 85 ? 10.869 5.019 5.262 1.00 96.56 85 PRO A C 1
ATOM 693 O O . PRO A 1 85 ? 11.952 4.827 4.715 1.00 96.56 85 PRO A O 1
ATOM 696 N N . GLU A 1 86 ? 9.721 4.996 4.597 1.00 96.56 86 GLU A N 1
ATOM 697 C CA . GLU A 1 86 ? 9.614 4.675 3.180 1.00 96.56 86 GLU A CA 1
ATOM 698 C C . GLU A 1 86 ? 8.623 5.610 2.483 1.00 96.56 86 GLU A C 1
ATOM 700 O O . GLU A 1 86 ? 7.516 5.857 2.970 1.00 96.56 86 GLU A O 1
ATOM 705 N N . LEU A 1 87 ? 9.004 6.094 1.300 1.00 97.19 87 LEU A N 1
ATOM 706 C CA . LEU A 1 87 ? 8.085 6.728 0.359 1.00 97.19 87 LEU A CA 1
ATOM 707 C C . LEU A 1 87 ? 7.738 5.700 -0.718 1.00 97.19 87 LEU A C 1
ATOM 709 O O . LEU A 1 87 ? 8.584 5.288 -1.517 1.00 97.19 87 LEU A O 1
ATOM 713 N N . LEU A 1 88 ? 6.488 5.247 -0.701 1.00 97.88 88 LEU A N 1
ATOM 714 C CA . LEU A 1 88 ? 6.018 4.125 -1.499 1.00 97.88 88 LEU A CA 1
ATOM 715 C C . LEU A 1 88 ? 5.070 4.601 -2.591 1.00 97.88 88 LEU A C 1
ATOM 717 O O . LEU A 1 88 ? 4.264 5.505 -2.379 1.00 97.88 88 LEU A O 1
ATOM 721 N N . ALA A 1 89 ? 5.130 3.935 -3.740 1.00 97.88 89 ALA A N 1
ATOM 722 C CA . ALA A 1 89 ? 4.126 4.062 -4.784 1.00 97.88 89 ALA A CA 1
ATOM 723 C C . ALA A 1 89 ? 3.585 2.687 -5.161 1.00 97.88 89 ALA A C 1
ATOM 725 O O . ALA A 1 89 ? 4.339 1.727 -5.306 1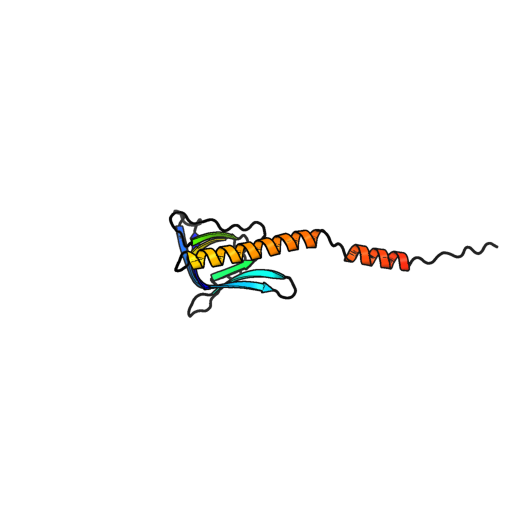.00 97.88 89 ALA A O 1
ATOM 726 N N . ILE A 1 90 ? 2.276 2.581 -5.356 1.00 98.19 90 ILE A N 1
ATOM 727 C CA . ILE A 1 90 ? 1.617 1.355 -5.808 1.00 98.19 90 ILE A CA 1
ATOM 728 C C . ILE A 1 90 ? 0.906 1.617 -7.123 1.00 98.19 90 ILE A C 1
ATOM 730 O O . ILE A 1 90 ? 0.224 2.626 -7.272 1.00 98.19 90 ILE A O 1
ATOM 734 N N . ARG A 1 91 ? 1.059 0.702 -8.078 1.00 97.75 91 ARG A N 1
ATOM 735 C CA . ARG A 1 91 ? 0.412 0.749 -9.388 1.00 97.75 91 ARG A CA 1
ATOM 736 C C . ARG A 1 91 ? -0.465 -0.479 -9.581 1.00 97.75 91 ARG A C 1
ATOM 738 O O . ARG A 1 91 ? -0.013 -1.611 -9.390 1.00 97.75 91 ARG A O 1
ATOM 745 N N . PHE A 1 92 ? -1.697 -0.248 -10.009 1.00 97.88 92 PHE A N 1
ATOM 746 C CA . PHE A 1 92 ? -2.668 -1.289 -10.333 1.00 97.88 92 PHE A CA 1
ATOM 747 C C . PHE A 1 92 ? -2.785 -1.486 -11.844 1.00 97.88 92 PHE A C 1
ATOM 749 O O . PHE A 1 92 ? -2.311 -0.667 -12.631 1.00 97.88 92 PHE A O 1
ATOM 756 N N . LEU A 1 93 ? -3.414 -2.590 -12.256 1.00 95.62 93 LEU A N 1
ATOM 757 C CA . LEU A 1 93 ? -3.619 -2.902 -13.673 1.00 95.62 93 LEU A CA 1
ATOM 758 C C . LEU A 1 93 ? -4.468 -1.831 -14.381 1.00 95.62 93 LEU A C 1
ATOM 760 O O . LEU A 1 93 ? -4.121 -1.397 -15.477 1.00 95.62 93 LEU A O 1
ATOM 764 N N . ASN A 1 94 ? -5.550 -1.391 -13.737 1.00 95.75 94 ASN A N 1
ATOM 765 C CA . ASN A 1 94 ? -6.513 -0.426 -14.259 1.00 95.75 94 ASN A CA 1
ATOM 766 C C . ASN A 1 94 ? -6.876 0.626 -13.193 1.00 95.75 94 ASN A C 1
ATOM 768 O O . ASN A 1 94 ? -6.641 0.428 -11.996 1.00 95.75 94 ASN A O 1
ATOM 772 N N . ALA A 1 95 ? -7.447 1.746 -13.642 1.00 95.94 95 ALA A N 1
ATOM 773 C CA . ALA A 1 95 ? -7.866 2.843 -12.771 1.00 95.94 95 ALA A CA 1
ATOM 774 C C . ALA A 1 95 ? -8.954 2.412 -11.775 1.00 95.94 95 ALA A C 1
ATOM 776 O O . ALA A 1 95 ? -8.927 2.817 -10.619 1.00 95.94 95 ALA A O 1
ATOM 777 N N . GLU A 1 96 ? -9.864 1.525 -12.185 1.00 96.50 96 GLU A N 1
ATOM 778 C CA . GLU A 1 96 ? -10.934 1.008 -11.326 1.00 96.50 96 GLU A CA 1
ATOM 779 C C . GLU A 1 96 ? -10.386 0.317 -10.066 1.00 96.50 96 GLU A C 1
ATOM 781 O O . GLU A 1 96 ? -10.812 0.618 -8.951 1.00 96.50 96 GLU A O 1
ATOM 786 N N . ASN A 1 97 ? -9.392 -0.565 -10.214 1.00 97.12 97 ASN A N 1
ATOM 787 C CA . ASN A 1 97 ? -8.743 -1.217 -9.077 1.00 97.12 97 ASN A CA 1
ATOM 788 C C . ASN A 1 97 ? -7.991 -0.213 -8.202 1.00 97.12 97 ASN A C 1
ATOM 790 O O . ASN A 1 97 ? -8.026 -0.326 -6.978 1.00 97.12 97 ASN A O 1
ATOM 794 N N . ALA A 1 98 ? -7.355 0.791 -8.812 1.00 96.88 98 ALA A N 1
ATOM 795 C CA . ALA A 1 98 ? -6.699 1.853 -8.063 1.00 96.88 98 ALA A CA 1
ATOM 796 C C . ALA A 1 98 ? -7.702 2.641 -7.208 1.00 96.88 98 ALA A C 1
ATOM 798 O O . ALA A 1 98 ? -7.430 2.873 -6.030 1.00 96.88 98 ALA A O 1
ATOM 799 N N . GLN A 1 99 ? -8.869 3.000 -7.751 1.00 97.06 99 GLN A N 1
ATOM 800 C CA . GLN A 1 99 ? -9.916 3.682 -6.986 1.00 97.06 99 GLN A CA 1
ATOM 801 C C . GLN A 1 99 ? -10.486 2.785 -5.886 1.00 97.06 99 GLN A C 1
ATOM 803 O O . GLN A 1 99 ? -10.551 3.212 -4.739 1.00 97.06 99 GLN A O 1
ATOM 808 N N . LYS A 1 100 ? -10.792 1.513 -6.181 1.00 97.75 100 LYS A N 1
ATOM 809 C CA . LYS A 1 100 ? -11.247 0.534 -5.174 1.00 97.75 100 LYS A CA 1
ATOM 810 C C . LYS A 1 100 ? -10.269 0.415 -4.004 1.00 97.75 100 LYS A C 1
ATOM 812 O O . LYS A 1 100 ? -10.687 0.394 -2.847 1.00 97.75 100 LYS A O 1
ATOM 817 N N . PHE A 1 101 ? -8.968 0.352 -4.295 1.00 98.00 101 PHE A N 1
ATOM 818 C CA . PHE A 1 101 ? -7.939 0.350 -3.261 1.00 98.00 101 PHE A CA 1
ATOM 819 C C . PHE A 1 101 ? -7.954 1.644 -2.447 1.00 98.00 101 PHE A C 1
ATOM 821 O O . PHE A 1 101 ? -7.965 1.571 -1.221 1.00 98.00 101 PHE A O 1
ATOM 828 N N . LYS A 1 102 ? -7.995 2.809 -3.106 1.00 97.12 102 LYS A N 1
ATOM 829 C CA . LYS A 1 102 ? -8.028 4.109 -2.428 1.00 97.12 102 LYS A CA 1
ATOM 830 C C . LYS A 1 102 ? -9.234 4.240 -1.502 1.00 97.12 102 LYS A C 1
ATOM 832 O O . LYS A 1 102 ? -9.046 4.553 -0.333 1.00 97.12 102 LYS A O 1
ATOM 837 N N . THR A 1 103 ? -10.437 3.934 -1.986 1.00 98.00 103 THR A N 1
ATOM 838 C CA . THR A 1 103 ? -11.664 3.968 -1.179 1.00 98.00 103 THR A CA 1
ATOM 839 C C . THR A 1 103 ? -11.518 3.098 0.065 1.00 98.00 103 THR A C 1
ATOM 841 O O . THR A 1 103 ? -11.722 3.575 1.179 1.00 98.00 103 THR A O 1
ATOM 844 N N . LYS A 1 104 ? -11.068 1.845 -0.093 1.00 98.00 104 LYS A N 1
ATOM 845 C CA . LYS A 1 104 ? -10.897 0.941 1.051 1.00 98.00 104 LYS A CA 1
ATOM 846 C C . LYS A 1 104 ? -9.809 1.413 2.016 1.00 98.00 104 LYS A C 1
ATOM 848 O O . LYS A 1 104 ? -9.953 1.258 3.225 1.00 98.00 104 LYS A O 1
ATOM 853 N N . PHE A 1 105 ? -8.728 1.984 1.498 1.00 98.12 105 PHE A N 1
ATOM 854 C CA . PHE A 1 105 ? -7.652 2.538 2.308 1.00 98.12 105 PHE A CA 1
ATOM 855 C C . PHE A 1 105 ? -8.130 3.733 3.142 1.00 98.12 105 PHE A C 1
ATOM 857 O O . PHE A 1 105 ? -7.845 3.798 4.336 1.00 98.12 105 PHE A O 1
ATOM 864 N N . GLU A 1 106 ? -8.887 4.652 2.542 1.00 97.56 106 GLU A N 1
ATOM 865 C CA . GLU A 1 106 ? -9.452 5.816 3.229 1.00 97.56 106 GLU A CA 1
ATOM 866 C C . GLU A 1 106 ? -10.487 5.424 4.288 1.00 97.56 106 GLU A C 1
ATOM 868 O O . GLU A 1 106 ? -10.483 6.000 5.374 1.00 97.56 106 GLU A O 1
ATOM 873 N N . GLU A 1 107 ? -11.326 4.420 4.020 1.00 97.38 107 GLU A N 1
ATOM 874 C CA . GLU A 1 107 ? -12.217 3.833 5.030 1.00 97.38 107 GLU A CA 1
ATOM 875 C C . GLU A 1 107 ? -11.422 3.308 6.230 1.00 97.38 107 GLU A C 1
ATOM 877 O O . GLU A 1 107 ? -11.725 3.651 7.371 1.00 97.38 107 GLU A O 1
ATOM 882 N N . CYS A 1 108 ? -10.366 2.525 5.983 1.00 97.12 108 CYS A N 1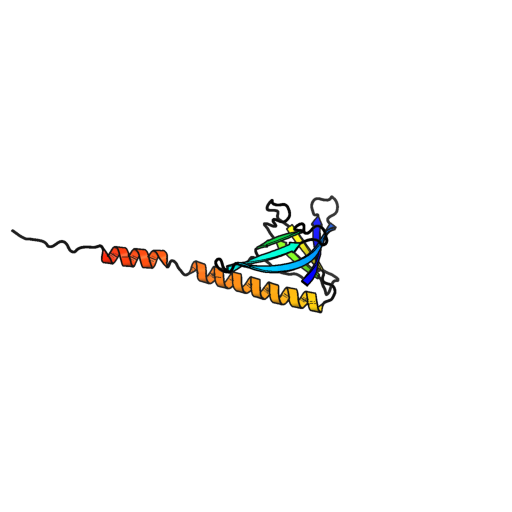
ATOM 883 C CA . CYS A 1 108 ? -9.509 2.009 7.047 1.00 97.12 108 CYS A CA 1
ATOM 884 C C . CYS A 1 108 ? -8.814 3.132 7.829 1.00 97.12 108 CYS A C 1
ATOM 886 O O . CYS A 1 108 ? -8.736 3.067 9.052 1.00 97.12 108 CYS A O 1
ATOM 888 N N . ARG A 1 109 ? -8.321 4.171 7.147 1.00 96.31 109 ARG A N 1
ATOM 889 C CA . ARG A 1 109 ? -7.702 5.341 7.786 1.00 96.31 109 ARG A CA 1
ATOM 890 C C . ARG A 1 109 ? -8.689 6.059 8.713 1.00 96.31 109 ARG A C 1
ATOM 892 O O . ARG A 1 109 ? -8.338 6.326 9.860 1.00 96.31 109 ARG A O 1
ATOM 899 N N . LYS A 1 110 ? -9.908 6.338 8.235 1.00 96.12 110 LYS A N 1
ATOM 900 C CA . LYS A 1 110 ? -10.971 6.982 9.027 1.00 96.12 110 LYS A CA 1
ATOM 901 C C . LYS A 1 110 ? -11.364 6.135 10.235 1.00 96.12 110 LYS A C 1
ATOM 903 O O . LYS A 1 110 ? -11.498 6.662 11.331 1.00 96.12 110 LYS A O 1
ATOM 908 N N . GLU A 1 111 ? -11.470 4.820 10.059 1.00 95.75 111 GLU A N 1
ATOM 909 C CA . GLU A 1 111 ? -11.767 3.893 11.154 1.00 95.75 111 GLU A CA 1
ATOM 910 C C . GLU A 1 111 ? -10.705 3.955 12.268 1.00 95.75 111 GLU A C 1
ATOM 912 O O . GLU A 1 111 ? -11.044 3.976 13.454 1.00 95.75 111 GLU A O 1
ATOM 917 N N . ILE A 1 112 ? -9.418 4.025 11.904 1.00 95.00 112 ILE A N 1
ATOM 918 C CA . ILE A 1 112 ? -8.330 4.193 12.878 1.00 95.00 112 ILE A CA 1
ATOM 919 C C . ILE A 1 112 ? -8.398 5.568 13.549 1.00 95.00 112 ILE A C 1
ATOM 921 O O . ILE A 1 112 ? -8.266 5.645 14.768 1.00 95.00 112 ILE A O 1
ATOM 925 N N . GLU A 1 113 ? -8.661 6.635 12.794 1.00 94.94 113 GLU A N 1
ATOM 926 C CA . GLU A 1 113 ? -8.799 7.990 13.340 1.00 94.94 113 GLU A CA 1
ATOM 927 C C . GLU A 1 113 ? -9.935 8.085 14.374 1.00 94.94 113 GLU A C 1
ATOM 929 O O . GLU A 1 113 ? -9.755 8.621 15.468 1.00 94.94 113 GLU A O 1
ATOM 934 N N . GLU A 1 114 ? -11.106 7.526 14.068 1.00 93.56 114 GLU A N 1
ATOM 935 C CA . GLU A 1 114 ? -12.230 7.469 15.006 1.00 93.56 114 GLU A CA 1
ATOM 936 C C . GLU A 1 114 ? -11.905 6.639 16.248 1.00 93.56 114 GLU A C 1
ATOM 938 O O . GLU A 1 114 ? -12.329 6.979 17.356 1.00 93.56 114 GLU A O 1
ATOM 943 N N . ARG A 1 115 ? -11.156 5.543 16.083 1.00 89.81 115 ARG A N 1
ATOM 944 C CA . ARG A 1 115 ? -10.728 4.699 17.199 1.00 89.81 115 ARG A CA 1
ATOM 945 C C . ARG A 1 115 ? -9.767 5.438 18.124 1.00 89.81 115 ARG A C 1
ATOM 947 O O . ARG A 1 115 ? -9.914 5.318 19.336 1.00 89.81 115 ARG A O 1
ATOM 954 N N . GLU A 1 116 ? -8.815 6.194 17.583 1.00 88.38 116 GLU A N 1
ATOM 955 C CA . GLU A 1 116 ? -7.901 7.009 18.389 1.00 88.38 116 GLU A CA 1
ATOM 956 C C . GLU A 1 116 ? -8.662 8.092 19.163 1.00 88.38 116 GLU A C 1
ATOM 958 O O . GLU A 1 116 ? -8.466 8.225 20.368 1.00 88.38 116 GLU A O 1
ATOM 963 N N . LYS A 1 117 ? -9.635 8.764 18.532 1.00 86.75 117 LYS A N 1
ATOM 964 C CA . LYS A 1 117 ? -10.511 9.738 19.213 1.00 86.75 117 LYS A CA 1
ATOM 965 C C . LYS A 1 117 ? -11.326 9.109 20.351 1.00 86.75 117 LYS A C 1
ATOM 967 O O . LYS A 1 117 ? -11.456 9.710 21.413 1.00 86.75 117 LYS A O 1
ATOM 972 N N . LYS A 1 118 ? -11.847 7.890 20.159 1.00 78.38 118 LYS A N 1
ATOM 973 C CA . LYS A 1 118 ? -12.590 7.137 21.191 1.00 78.38 118 LYS A CA 1
ATOM 974 C C . LYS A 1 118 ? -11.681 6.615 22.313 1.00 78.38 118 LYS A C 1
ATOM 976 O O . LYS A 1 118 ? -12.122 6.533 23.454 1.00 78.38 118 LYS A O 1
ATOM 981 N N . GLY A 1 119 ? -10.429 6.274 22.001 1.00 62.44 119 GLY A N 1
ATOM 982 C CA . GLY A 1 119 ? -9.428 5.811 22.968 1.00 62.44 119 GLY A CA 1
ATOM 983 C C . GLY A 1 119 ? -8.923 6.913 23.902 1.00 62.44 119 GLY A C 1
ATOM 984 O O . GLY A 1 119 ? -8.666 6.642 25.068 1.00 62.44 119 GLY A O 1
ATOM 985 N N . SER A 1 120 ? -8.864 8.161 23.430 1.00 51.22 120 SER A N 1
ATOM 986 C CA . SER A 1 120 ? -8.480 9.322 24.249 1.00 51.22 120 SER A CA 1
ATOM 987 C C . SER A 1 120 ? -9.564 9.777 25.239 1.00 51.22 120 SER A C 1
ATOM 989 O O . SER A 1 120 ? -9.284 10.594 26.109 1.00 51.22 120 SER A O 1
ATOM 991 N N . GLY A 1 121 ? -10.797 9.265 25.118 1.00 47.84 121 GLY A N 1
ATOM 992 C CA . GLY A 1 121 ? -11.952 9.658 25.936 1.00 47.84 121 GLY A CA 1
ATOM 993 C C . GLY A 1 121 ? -12.416 8.628 26.969 1.00 47.84 121 GLY A C 1
ATOM 994 O O . GLY A 1 121 ? -13.433 8.856 27.613 1.00 47.84 121 GLY A O 1
ATOM 995 N N . LYS A 1 122 ? -11.723 7.495 27.131 1.00 45.09 122 LYS A N 1
ATOM 996 C CA . LYS A 1 122 ? -12.120 6.447 28.082 1.00 45.09 122 LYS A CA 1
ATOM 997 C C . LYS A 1 122 ? -10.974 6.041 28.985 1.00 45.09 122 LYS A C 1
ATOM 999 O O . LYS A 1 122 ? -10.320 5.018 28.792 1.00 45.09 122 LYS A O 1
ATOM 1004 N N . ASN A 1 123 ? -10.804 6.825 30.041 1.00 51.53 123 ASN A N 1
ATOM 1005 C CA . ASN A 1 123 ? -10.157 6.373 31.263 1.00 51.53 123 ASN A CA 1
ATOM 1006 C C . ASN A 1 123 ? -11.150 5.489 32.059 1.00 51.53 123 ASN A C 1
ATOM 1008 O O . ASN A 1 123 ? -11.394 5.725 33.237 1.00 51.53 123 ASN A O 1
ATOM 1012 N N . ASP A 1 124 ? -11.713 4.446 31.426 1.00 54.66 124 ASP A N 1
ATOM 1013 C CA . ASP A 1 124 ? -12.641 3.482 32.058 1.00 54.66 124 ASP A CA 1
ATOM 1014 C C . ASP A 1 124 ? -11.982 2.799 33.281 1.00 54.66 124 ASP A C 1
ATOM 1016 O O . ASP A 1 124 ? -12.651 2.254 34.159 1.00 54.66 124 ASP A O 1
ATOM 1020 N N . HIS A 1 125 ? -10.643 2.813 33.343 1.00 52.59 125 HIS A N 1
ATOM 1021 C CA . HIS A 1 125 ? -9.884 2.330 34.490 1.00 52.59 125 HIS A CA 1
ATOM 1022 C C . HIS A 1 125 ? -9.894 3.316 35.665 1.00 52.59 125 HIS A C 1
ATOM 1024 O O . HIS A 1 125 ? -9.988 2.872 36.802 1.00 52.59 125 HIS A O 1
ATOM 1030 N N . ALA A 1 126 ? -9.850 4.627 35.413 1.00 59.75 126 ALA A N 1
ATOM 1031 C CA . ALA A 1 126 ? -9.876 5.632 36.473 1.00 59.75 126 ALA A CA 1
ATOM 1032 C C . ALA A 1 126 ? -11.257 5.703 37.144 1.00 59.75 126 ALA A C 1
ATOM 1034 O O . ALA A 1 126 ? -11.320 5.738 38.368 1.00 59.75 126 ALA A O 1
ATOM 1035 N N . GLU A 1 127 ? -12.347 5.616 36.369 1.00 59.09 127 GLU A N 1
ATOM 1036 C CA . GLU A 1 127 ? -13.715 5.544 36.914 1.00 59.09 127 GLU A CA 1
ATOM 1037 C C . GLU A 1 127 ? -13.928 4.281 37.757 1.00 59.09 127 GLU A C 1
ATOM 1039 O O . GLU A 1 127 ? -14.360 4.372 38.902 1.00 59.09 127 GLU A O 1
ATOM 1044 N N . LYS A 1 128 ? -13.528 3.101 37.257 1.00 64.12 128 LYS A N 1
ATOM 1045 C CA . LYS A 1 128 ? -13.650 1.846 38.025 1.00 64.12 128 LYS A CA 1
ATOM 1046 C C . LYS A 1 128 ? -12.769 1.796 39.272 1.00 64.12 128 LYS A C 1
ATOM 1048 O O . LYS A 1 128 ? -13.097 1.083 40.220 1.00 64.12 128 LYS A O 1
ATOM 1053 N N . VAL A 1 129 ? -11.621 2.474 39.258 1.00 71.06 129 VAL A N 1
ATOM 1054 C CA . VAL A 1 129 ? -10.728 2.565 40.421 1.00 71.06 129 VAL A CA 1
ATOM 1055 C C . VAL A 1 129 ? -11.301 3.539 41.451 1.00 71.06 129 VAL A C 1
ATOM 1057 O O . VAL A 1 129 ? -11.298 3.204 42.631 1.00 71.06 129 VAL A O 1
ATOM 1060 N N . ALA A 1 130 ? -11.864 4.672 41.019 1.00 73.12 130 ALA A N 1
ATOM 1061 C CA . ALA A 1 130 ? -12.544 5.625 41.897 1.00 73.12 130 ALA A CA 1
ATOM 1062 C C . ALA A 1 130 ? -13.775 5.002 42.579 1.00 73.12 130 ALA A C 1
ATOM 1064 O O . ALA A 1 130 ? -13.895 5.066 43.798 1.00 73.12 130 ALA A O 1
ATOM 1065 N N . GLU A 1 131 ? -14.618 4.295 41.822 1.00 71.38 131 GLU A N 1
ATOM 1066 C CA . GLU A 1 131 ? -15.825 3.641 42.347 1.00 71.38 131 GLU A CA 1
ATOM 1067 C C . GLU A 1 131 ? -15.487 2.530 43.364 1.00 71.38 131 GLU A C 1
ATOM 1069 O O . GLU A 1 131 ? -16.161 2.366 44.381 1.00 71.38 131 GLU A O 1
ATOM 1074 N N . LYS A 1 132 ? -14.380 1.798 43.153 1.00 75.62 132 LYS A N 1
ATOM 1075 C CA . LYS A 1 132 ? -13.869 0.828 44.138 1.00 75.62 132 LYS A CA 1
ATOM 1076 C C . LYS A 1 132 ? -13.272 1.485 45.383 1.00 75.62 132 LYS A C 1
ATOM 1078 O O . LYS A 1 132 ? -13.402 0.913 46.460 1.00 75.62 132 LYS A O 1
ATOM 1083 N N . LEU A 1 133 ? -12.600 2.627 45.243 1.00 70.31 133 LEU A N 1
ATOM 1084 C CA . LEU A 1 133 ? -12.010 3.370 46.363 1.00 70.31 133 LEU A CA 1
ATOM 1085 C C . LEU A 1 133 ? -13.088 3.950 47.284 1.00 70.31 133 LEU A C 1
ATOM 1087 O O . LEU A 1 133 ? -12.950 3.852 48.500 1.00 70.31 133 LEU A O 1
ATOM 1091 N N . GLU A 1 134 ? -14.182 4.474 46.727 1.00 72.00 134 GLU A N 1
ATOM 1092 C CA . GLU A 1 134 ? -15.308 4.973 47.526 1.00 72.00 134 GLU A CA 1
ATOM 1093 C C . GLU A 1 134 ? -16.025 3.853 48.293 1.00 72.00 134 GLU A C 1
ATOM 1095 O O . GLU A 1 134 ? -16.399 4.038 49.450 1.00 72.00 134 GLU A O 1
ATOM 1100 N N . ALA A 1 135 ? -16.138 2.657 47.707 1.00 74.06 135 ALA A N 1
ATOM 1101 C CA . ALA A 1 135 ? -16.738 1.497 48.369 1.00 74.06 135 ALA A CA 1
ATOM 1102 C C . ALA A 1 135 ? -15.905 0.929 49.543 1.00 74.06 135 ALA A C 1
ATOM 1104 O O . ALA A 1 135 ? -16.417 0.120 50.316 1.00 74.06 135 ALA A O 1
ATOM 1105 N N . LEU A 1 136 ? -14.630 1.321 49.678 1.00 68.88 136 LEU A N 1
ATOM 1106 C CA . LEU A 1 136 ? -13.697 0.824 50.701 1.00 68.88 136 LEU A CA 1
ATOM 1107 C C . LEU A 1 136 ? -13.552 1.754 51.923 1.00 68.88 136 LEU A C 1
ATOM 1109 O O . LEU A 1 136 ? -12.904 1.365 52.895 1.00 68.88 136 LEU A O 1
ATOM 1113 N N . SER A 1 137 ? -14.151 2.951 51.916 1.00 64.94 137 SER A N 1
ATOM 1114 C CA . SER A 1 137 ? -14.066 3.887 53.046 1.00 64.94 137 SER A CA 1
ATOM 1115 C C . SER A 1 137 ? -15.105 3.559 54.129 1.00 64.94 137 SER A C 1
ATOM 1117 O O . SER A 1 137 ? -16.266 3.958 54.049 1.00 64.94 137 SER A O 1
ATOM 1119 N N . VAL A 1 138 ? -14.678 2.833 55.165 1.00 60.16 138 VAL A N 1
ATOM 1120 C CA . VAL A 1 138 ? -15.463 2.530 56.375 1.00 60.16 138 VAL A CA 1
ATOM 1121 C C . VAL A 1 138 ? -15.629 3.801 57.222 1.00 60.16 138 VAL A C 1
ATOM 1123 O O . VAL A 1 138 ? -14.652 4.497 57.487 1.00 60.16 138 VAL A O 1
ATOM 1126 N N . LYS A 1 139 ? -16.862 4.110 57.653 1.00 56.69 139 LYS A N 1
ATOM 1127 C CA . LYS A 1 139 ? -17.144 5.190 58.616 1.00 56.69 139 LYS A CA 1
ATOM 1128 C C . LYS A 1 139 ? -16.570 4.809 59.981 1.00 56.69 139 LYS A C 1
ATOM 1130 O O . LYS A 1 139 ? -16.973 3.793 60.539 1.00 56.69 139 LYS A O 1
ATOM 1135 N N . GLU A 1 140 ? -15.659 5.624 60.504 1.00 45.19 140 GLU A N 1
ATOM 1136 C CA . GLU A 1 140 ? -15.226 5.539 61.898 1.00 45.19 140 GLU A CA 1
ATOM 1137 C C . GLU A 1 140 ? -16.436 5.803 62.808 1.00 45.19 140 GLU A C 1
ATOM 1139 O O . GLU A 1 140 ? -17.013 6.891 62.800 1.00 45.19 140 GLU A O 1
ATOM 1144 N N . GLU A 1 141 ? -16.862 4.782 63.555 1.00 50.34 141 GLU A N 1
ATOM 1145 C CA . GLU A 1 141 ? -17.776 4.948 64.682 1.00 50.34 141 GLU A CA 1
ATOM 1146 C C . GLU A 1 141 ? -17.005 5.616 65.824 1.00 50.34 141 GLU A C 1
ATOM 1148 O O . GLU A 1 141 ? -16.212 4.978 66.520 1.00 50.34 141 GLU A O 1
ATOM 1153 N N . THR A 1 142 ? -17.237 6.911 66.025 1.00 45.34 142 THR A N 1
ATOM 1154 C CA . THR A 1 142 ? -16.873 7.605 67.259 1.00 45.34 142 THR A CA 1
ATOM 1155 C C . THR A 1 142 ? -17.676 7.003 68.411 1.00 45.34 142 THR A C 1
ATOM 1157 O O . THR A 1 142 ? -18.879 7.232 68.530 1.00 45.34 142 THR A O 1
ATOM 1160 N N . LYS A 1 143 ? -17.012 6.223 69.268 1.00 45.47 143 LYS A N 1
ATOM 1161 C CA . LYS A 1 143 ? -17.489 5.966 70.629 1.00 45.47 143 LYS A CA 1
ATOM 1162 C C . LYS A 1 143 ? -16.916 7.047 71.538 1.00 45.47 143 LYS A C 1
ATOM 1164 O O . LYS A 1 143 ? -15.710 7.079 71.767 1.00 45.47 143 LYS A O 1
ATOM 1169 N N . GLU A 1 144 ? -17.790 7.950 71.968 1.00 41.53 144 GLU A N 1
ATOM 1170 C CA . GLU A 1 144 ? -17.564 8.829 73.115 1.00 41.53 144 GLU A CA 1
ATOM 1171 C C . GLU A 1 144 ? -17.642 7.993 74.399 1.00 41.53 144 GLU A C 1
ATOM 1173 O O . GLU A 1 144 ? -18.613 7.259 74.575 1.00 41.53 144 GLU A O 1
ATOM 1178 N N . ASP A 1 145 ? -16.636 8.129 75.263 1.00 44.16 145 ASP A N 1
ATOM 1179 C CA . ASP A 1 145 ? -16.702 7.908 76.714 1.00 44.16 145 ASP A CA 1
ATOM 1180 C C . ASP A 1 145 ? -15.878 9.011 77.403 1.00 44.16 145 ASP A C 1
ATOM 1182 O O . ASP A 1 145 ? -14.761 9.310 76.909 1.00 44.16 145 ASP A O 1
#

Nearest PDB structures (foldseek):
  1k5d-assembly1_B  TM=9.947E-01  e=1.143E-20  Homo sapiens
  4hax-assembly1_B  TM=9.789E-01  e=3.111E-15  Saccharomyces cerevisiae
  8huf-assembly1_B  TM=9.784E-01  e=3.927E-15  Saccharomyces cerevisiae
  4hb2-assembly1_B  TM=9.813E-01  e=5.903E-15  Saccharomyces cerevisiae
  4haz-assembly1_B  TM=9.787E-01  e=1.056E-14  Saccharomyces cerevisiae

Sequence (145 aa):
MRAKLFRFASENDLPEWKERGTGDVKLLKHKEKGAIRLLMRRDKTLKICANHYITPMMELKPNAGSDRAWVWNTHADFADECPKPELLAIRFLNAENAQKFKTKFEECRKEIEEREKKGSGKNDHAEKVAEKLEALSVKEETKED

Mean predicted aligned error: 9.57 Å

Organism: Pongo abelii (NCBI:txid9601)

pLDDT: mean 88.63, std 15.5, range [41.53, 98.5]

Secondary structure (DSSP, 8-state):
-EEEEEEEETTSSS-EEEEEEEEEEEEEE-TTT--EEEEEEETTT--EEEEEE--TT---EEPTT-TTEEEEEEEEE-TTSS-EEEEEEEEESSHHHHHHHHHHHHHHHHHHHHHHHHHTT--HHHHHHHHHHHTT---------

Foldseek 3Di:
DWKWKWWFDPVDPDTDTDTQATADWDWDADPPVRWIWIWGAHPPVRQTSWTDTQELPWDWDDDPPDLFKTWTWDDFTCSVVGGHTTTMMMGDPDNVVSVVVRVVSVVSSVSNVVVVVVVVPDPVVVVVVVVVVVVPDDDDDDDDD